Protein AF-A0A653BKK3-F1 (afdb_monomer_lite)

Radius of gyration: 17.41 Å; chains: 1; bounding box: 41×50×36 Å

pLDDT: mean 70.09, std 21.8, range [34.34, 94.56]

Foldseek 3Di:
DCDDPLVVLVVVQVVQQVPAPDVVGSPVVVVSVVVSVVRVVVVCVVNVVCVVCVPPVVVVVVVVVPPDDDDDDDPPPPPPDDDDDDD

Organism: Callosobruchus maculatus (NCBI:txid64391)

Secondary structure (DSSP, 8-state):
--SSTTHHHHHHHHHHHHH--SSSTTSTTHHHHHHHHHHHHT-HHHHSGGGS-TTSHHHHHHHHTTS--------------------

Sequence (87 aa):
MATGPCGVEFRNAFSCFHYSDAEPKGSDCYDLFKTMQVCMQKYPTLYNKDLSDDDDLSNAIQQADSSDGKEDSVKIASATEKDTKKS

Structure (mmCIF, N/CA/C/O backbone):
data_AF-A0A653BKK3-F1
#
_entry.id   AF-A0A653BKK3-F1
#
loop_
_atom_site.group_PDB
_atom_site.id
_atom_site.type_symbol
_atom_site.label_atom_id
_atom_site.label_alt_id
_atom_site.label_comp_id
_atom_site.label_asym_id
_atom_site.label_entity_id
_atom_site.label_seq_id
_atom_site.pdbx_PDB_ins_code
_atom_site.Cartn_x
_atom_site.Cartn_y
_atom_site.Cartn_z
_atom_site.occupancy
_atom_site.B_iso_or_equiv
_atom_site.auth_seq_id
_atom_site.auth_comp_id
_atom_site.auth_asym_id
_atom_site.auth_atom_id
_atom_site.pdbx_PDB_model_num
ATOM 1 N N . MET A 1 1 ? 2.905 -8.603 9.779 1.00 66.69 1 MET A N 1
ATOM 2 C CA . MET A 1 1 ? 2.239 -7.665 8.836 1.00 66.69 1 MET A CA 1
ATOM 3 C C . MET A 1 1 ? 1.418 -8.340 7.726 1.00 66.69 1 MET A C 1
ATOM 5 O O . MET A 1 1 ? 0.311 -7.879 7.479 1.00 66.69 1 MET A O 1
ATOM 9 N N . ALA A 1 2 ? 1.911 -9.397 7.058 1.00 70.50 2 ALA A N 1
ATOM 10 C CA . ALA A 1 2 ? 1.223 -10.048 5.922 1.00 70.50 2 ALA A CA 1
ATOM 11 C C . ALA A 1 2 ? -0.103 -10.759 6.269 1.00 70.50 2 ALA A C 1
ATOM 13 O O . ALA A 1 2 ? -0.946 -10.983 5.399 1.00 70.50 2 ALA A O 1
ATOM 14 N N . THR A 1 3 ? -0.291 -11.084 7.547 1.00 73.06 3 THR A N 1
ATOM 15 C CA . THR A 1 3 ? -1.534 -11.613 8.113 1.00 73.06 3 THR A CA 1
ATOM 16 C C . THR A 1 3 ? -2.162 -10.518 8.971 1.00 73.06 3 THR A C 1
ATOM 18 O O . THR A 1 3 ? -1.502 -9.986 9.863 1.00 73.06 3 THR A O 1
ATOM 21 N N . GLY A 1 4 ? -3.407 -10.136 8.671 1.00 86.25 4 GLY A N 1
ATOM 22 C CA . GLY A 1 4 ? -4.117 -9.052 9.358 1.00 86.25 4 GLY A CA 1
ATOM 23 C C . GLY A 1 4 ? -5.011 -8.225 8.423 1.00 86.25 4 GLY A C 1
ATOM 24 O O . GLY A 1 4 ? -5.068 -8.509 7.223 1.00 86.25 4 GLY A O 1
ATOM 25 N N . PRO A 1 5 ? -5.691 -7.186 8.944 1.00 89.88 5 PRO A N 1
ATOM 26 C CA . PRO A 1 5 ? -6.661 -6.389 8.183 1.00 89.88 5 PRO A CA 1
ATOM 27 C C . PRO A 1 5 ? -6.042 -5.635 6.996 1.00 89.88 5 PRO A C 1
ATOM 29 O O . PRO A 1 5 ? -6.726 -5.394 6.008 1.00 89.88 5 PRO A O 1
ATOM 32 N N . CYS A 1 6 ? -4.742 -5.327 7.055 1.00 92.44 6 CYS A N 1
ATOM 33 C CA . CYS A 1 6 ? -3.992 -4.681 5.972 1.00 92.44 6 CYS A CA 1
ATOM 34 C C . CYS A 1 6 ? -3.090 -5.649 5.186 1.00 92.44 6 CYS A C 1
ATOM 36 O O . CYS A 1 6 ? -2.241 -5.216 4.409 1.00 92.44 6 CYS A O 1
ATOM 38 N N . GLY A 1 7 ? -3.249 -6.964 5.380 1.00 90.00 7 GLY A N 1
ATOM 39 C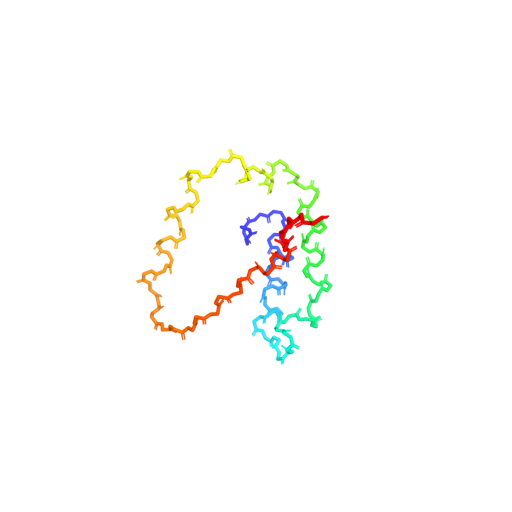 CA . GLY A 1 7 ? -2.385 -7.977 4.763 1.00 90.00 7 GLY A CA 1
ATOM 40 C C . GLY A 1 7 ? -2.506 -8.053 3.237 1.00 90.00 7 GLY A C 1
ATOM 41 O O . GLY A 1 7 ? -1.553 -8.428 2.560 1.00 90.00 7 GLY A O 1
ATOM 42 N N . VAL A 1 8 ? -3.660 -7.676 2.676 1.00 93.19 8 VAL A N 1
ATOM 43 C CA . VAL A 1 8 ? -3.857 -7.601 1.217 1.00 93.19 8 VAL A CA 1
ATOM 44 C C . VAL A 1 8 ? -2.996 -6.489 0.617 1.00 93.19 8 VAL A C 1
ATOM 46 O O . VAL A 1 8 ? -2.203 -6.767 -0.277 1.00 93.19 8 VAL A O 1
ATOM 49 N N . GLU A 1 9 ? -3.066 -5.281 1.179 1.00 91.81 9 GLU A N 1
ATOM 50 C CA . GLU A 1 9 ? -2.245 -4.143 0.744 1.00 91.81 9 GLU A CA 1
ATOM 51 C C . GLU A 1 9 ? -0.749 -4.425 0.912 1.00 91.81 9 GLU A C 1
ATOM 53 O O . GLU A 1 9 ? 0.039 -4.137 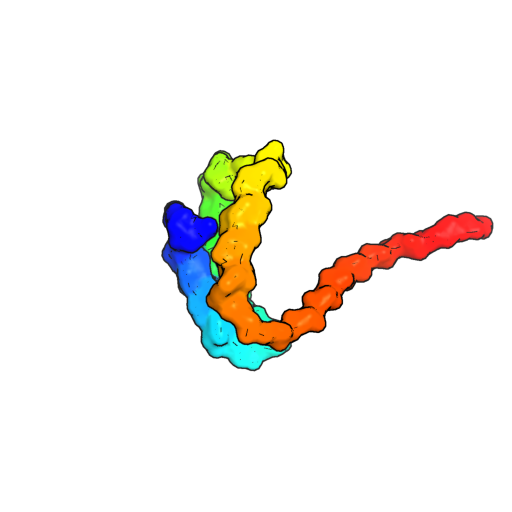0.015 1.00 91.81 9 GLU A O 1
ATOM 58 N N . PHE A 1 10 ? -0.364 -5.074 2.018 1.00 91.50 10 PHE A N 1
ATOM 59 C CA . PHE A 1 10 ? 1.018 -5.501 2.244 1.00 91.50 10 PHE A CA 1
ATOM 60 C C . PHE A 1 10 ? 1.511 -6.463 1.162 1.00 91.50 10 PHE A C 1
ATOM 62 O O . PHE A 1 10 ? 2.579 -6.252 0.595 1.00 91.50 10 PHE A O 1
ATOM 69 N N . ARG A 1 11 ? 0.740 -7.513 0.846 1.00 91.56 11 ARG A N 1
ATOM 70 C CA . ARG A 1 11 ? 1.129 -8.479 -0.192 1.00 91.56 11 ARG A CA 1
ATOM 71 C C . ARG A 1 11 ? 1.214 -7.821 -1.564 1.00 91.56 11 ARG A C 1
ATOM 73 O O . ARG A 1 11 ? 2.168 -8.088 -2.277 1.00 91.56 11 ARG A O 1
ATOM 80 N N . ASN A 1 12 ? 0.288 -6.926 -1.898 1.00 92.19 12 ASN A N 1
ATOM 81 C CA . ASN A 1 12 ? 0.310 -6.204 -3.170 1.00 92.19 12 ASN A CA 1
ATOM 82 C C . ASN A 1 12 ? 1.548 -5.304 -3.296 1.00 92.19 12 ASN A C 1
ATOM 84 O O . ASN A 1 12 ? 2.251 -5.364 -4.305 1.00 92.19 12 ASN A O 1
ATOM 88 N N . ALA A 1 13 ? 1.851 -4.516 -2.261 1.00 91.81 13 ALA A N 1
ATOM 89 C CA . ALA A 1 13 ? 3.039 -3.666 -2.235 1.00 91.81 13 ALA A CA 1
ATOM 90 C C . ALA A 1 13 ? 4.334 -4.494 -2.293 1.00 91.81 13 ALA A C 1
ATOM 92 O O . ALA A 1 13 ? 5.240 -4.169 -3.059 1.00 91.81 13 ALA A O 1
ATOM 93 N N . PHE A 1 14 ? 4.402 -5.599 -1.544 1.00 91.19 14 PHE A N 1
ATOM 94 C CA . PHE A 1 14 ? 5.579 -6.467 -1.504 1.00 91.19 14 PHE A CA 1
ATOM 95 C C . PHE A 1 14 ? 5.784 -7.246 -2.809 1.00 91.19 14 PHE A C 1
ATOM 97 O O . PHE A 1 14 ? 6.912 -7.374 -3.278 1.00 91.19 14 PHE A O 1
ATOM 104 N N . SER A 1 15 ? 4.707 -7.723 -3.439 1.00 92.81 15 SER A N 1
ATOM 105 C CA . SER A 1 15 ? 4.777 -8.330 -4.769 1.00 92.81 15 SER A CA 1
ATOM 106 C C . SER A 1 15 ? 5.271 -7.325 -5.806 1.00 92.81 15 SER A C 1
ATOM 108 O O . SER A 1 15 ? 6.152 -7.663 -6.589 1.00 92.81 15 SER A O 1
ATOM 110 N N . CYS A 1 16 ? 4.777 -6.085 -5.778 1.00 93.56 16 CYS A N 1
ATOM 111 C CA . CYS A 1 16 ? 5.266 -5.033 -6.668 1.00 93.56 16 CYS A CA 1
ATOM 112 C C . CYS A 1 16 ? 6.758 -4.748 -6.434 1.00 93.56 16 CYS A C 1
ATOM 114 O O . CYS A 1 16 ? 7.540 -4.758 -7.376 1.00 93.56 16 CYS A O 1
ATOM 116 N N . PHE A 1 17 ? 7.184 -4.609 -5.176 1.00 92.50 17 PHE A N 1
ATOM 117 C CA . PHE A 1 17 ? 8.596 -4.428 -4.831 1.00 92.50 17 PHE A CA 1
ATOM 118 C C . PHE A 1 17 ? 9.489 -5.576 -5.329 1.00 92.50 17 PHE A C 1
ATOM 120 O O . PHE A 1 17 ? 10.588 -5.330 -5.823 1.00 92.50 17 PHE A O 1
ATOM 127 N N . HIS A 1 18 ? 9.024 -6.826 -5.232 1.00 92.06 18 HIS A N 1
ATOM 128 C CA . HIS A 1 18 ? 9.781 -7.988 -5.696 1.00 92.06 18 HIS A CA 1
ATOM 129 C C . HIS A 1 18 ? 10.015 -7.958 -7.215 1.00 92.06 18 HIS A C 1
ATOM 131 O O . HIS A 1 18 ? 11.130 -8.229 -7.667 1.00 92.06 18 HIS A O 1
ATOM 137 N N . TYR A 1 19 ? 8.988 -7.576 -7.980 1.00 92.25 19 TYR A N 1
ATOM 138 C CA . TYR A 1 19 ? 9.032 -7.508 -9.444 1.00 92.25 19 TYR A CA 1
ATOM 139 C C . TYR A 1 19 ? 9.494 -6.156 -10.008 1.00 92.25 19 TYR A C 1
ATOM 141 O O . TYR A 1 19 ? 9.686 -6.049 -11.213 1.00 92.25 19 TYR A O 1
ATOM 149 N N . SER A 1 20 ? 9.679 -5.131 -9.174 1.00 91.88 20 SER A N 1
ATOM 150 C CA . SER A 1 20 ? 10.171 -3.826 -9.615 1.00 91.88 20 SER A CA 1
ATOM 151 C C . SER A 1 20 ? 11.632 -3.914 -10.061 1.00 91.88 20 SER A C 1
ATOM 153 O O . SER A 1 20 ? 12.513 -4.273 -9.272 1.00 91.88 20 SER A O 1
ATOM 155 N N . ASP A 1 21 ? 11.891 -3.427 -11.271 1.00 92.12 21 ASP A N 1
ATOM 156 C CA . ASP A 1 21 ? 13.227 -3.168 -11.826 1.00 92.12 21 ASP A CA 1
ATOM 157 C C . ASP A 1 21 ? 13.694 -1.711 -11.632 1.00 92.12 21 ASP A C 1
ATOM 159 O O . ASP A 1 21 ? 14.776 -1.337 -12.080 1.00 92.12 21 ASP A O 1
ATOM 163 N N . ALA A 1 22 ? 12.899 -0.862 -10.973 1.00 90.12 22 ALA A N 1
ATOM 164 C CA . ALA A 1 22 ? 13.290 0.517 -10.700 1.00 90.12 22 ALA A CA 1
ATOM 165 C C . ALA A 1 22 ? 14.463 0.594 -9.698 1.00 90.12 22 ALA A C 1
ATOM 167 O O . ALA A 1 22 ? 14.582 -0.241 -8.802 1.00 90.12 22 ALA A O 1
ATOM 168 N N . GLU A 1 23 ? 15.312 1.620 -9.821 1.00 86.44 23 GLU A N 1
ATOM 169 C CA . GLU A 1 23 ? 16.415 1.901 -8.894 1.00 86.44 23 GLU A CA 1
ATOM 170 C C . GLU A 1 23 ? 16.125 3.229 -8.170 1.00 86.44 23 GLU A C 1
ATOM 172 O O . GLU A 1 23 ? 16.182 4.289 -8.798 1.00 86.44 23 GLU A O 1
ATOM 177 N N . PRO A 1 24 ? 15.757 3.216 -6.873 1.00 88.38 24 PRO A N 1
ATOM 178 C CA . PRO A 1 24 ? 15.666 2.071 -5.960 1.00 88.38 24 PRO A CA 1
ATOM 179 C C . PRO A 1 24 ? 14.413 1.207 -6.184 1.00 88.38 24 PRO A C 1
ATOM 181 O O . PRO A 1 24 ? 13.372 1.703 -6.632 1.00 88.38 24 PRO A O 1
ATOM 184 N N . LYS A 1 25 ? 14.501 -0.081 -5.819 1.00 87.12 25 LYS A N 1
ATOM 185 C CA . LYS A 1 25 ? 13.393 -1.035 -5.974 1.00 87.12 25 LYS A CA 1
ATOM 186 C C . LYS A 1 25 ? 12.116 -0.543 -5.298 1.00 87.12 25 LYS A C 1
ATOM 188 O O . LYS A 1 25 ? 12.141 -0.071 -4.163 1.00 87.12 25 LYS A O 1
ATOM 193 N N . GLY A 1 26 ? 10.995 -0.692 -5.995 1.00 87.69 26 GLY A N 1
ATOM 194 C CA . GLY A 1 26 ? 9.664 -0.315 -5.535 1.00 87.69 26 GLY A CA 1
ATOM 195 C C . GLY A 1 26 ? 9.402 1.187 -5.512 1.00 87.69 26 GLY A C 1
ATOM 196 O O . GLY A 1 26 ? 8.397 1.604 -4.936 1.00 87.69 26 GLY A O 1
ATOM 197 N N . SER A 1 27 ? 10.267 2.003 -6.120 1.00 90.88 27 SER A N 1
ATOM 198 C CA . SER A 1 27 ? 10.000 3.435 -6.315 1.00 90.88 27 SER A CA 1
ATOM 199 C C . SER A 1 27 ? 8.790 3.681 -7.224 1.00 90.88 27 SER A C 1
ATOM 201 O O . SER A 1 27 ? 8.017 4.608 -6.990 1.00 90.88 27 SER A O 1
ATOM 203 N N . ASP A 1 28 ? 8.564 2.800 -8.192 1.00 93.50 28 ASP A N 1
ATOM 204 C CA . ASP A 1 28 ? 7.366 2.706 -9.029 1.00 93.50 28 ASP A CA 1
ATOM 205 C C . ASP A 1 28 ? 6.127 2.197 -8.263 1.00 93.50 28 ASP A C 1
ATOM 207 O O . ASP A 1 28 ? 4.991 2.501 -8.626 1.00 93.50 28 ASP A O 1
ATOM 211 N N . CYS A 1 29 ? 6.333 1.483 -7.156 1.00 94.56 29 CYS A N 1
ATOM 212 C CA . CYS A 1 29 ? 5.289 0.905 -6.306 1.00 94.56 29 CYS A CA 1
ATOM 213 C C . CYS A 1 29 ? 4.871 1.806 -5.129 1.00 94.56 29 CYS A C 1
ATOM 215 O O . CYS A 1 29 ? 4.160 1.349 -4.227 1.00 94.56 29 CYS A O 1
ATOM 217 N N . TYR A 1 30 ? 5.312 3.068 -5.095 1.00 90.75 30 TYR A N 1
ATOM 218 C CA . TYR A 1 30 ? 5.143 3.959 -3.939 1.00 90.75 30 TYR A CA 1
ATOM 219 C C . TYR A 1 30 ? 3.680 4.116 -3.493 1.00 90.75 30 TYR A C 1
ATOM 221 O O . TYR A 1 30 ? 3.385 4.098 -2.295 1.00 90.75 30 TYR A O 1
ATOM 229 N N . ASP A 1 31 ? 2.740 4.198 -4.435 1.00 94.25 31 ASP A N 1
ATOM 230 C CA . ASP A 1 31 ? 1.310 4.307 -4.123 1.00 94.25 31 ASP A CA 1
ATOM 231 C C . ASP A 1 31 ? 0.752 3.071 -3.397 1.00 94.25 31 ASP A C 1
ATOM 233 O O . ASP A 1 31 ? -0.104 3.197 -2.514 1.00 94.25 31 ASP A O 1
ATOM 237 N N . LEU A 1 32 ? 1.274 1.875 -3.689 1.00 93.00 32 LEU A N 1
ATOM 238 C CA . LEU A 1 32 ? 0.876 0.646 -2.996 1.00 93.00 32 LEU A CA 1
ATOM 239 C C . LEU A 1 32 ? 1.378 0.653 -1.548 1.00 93.00 32 LEU A C 1
ATOM 241 O O . LEU A 1 32 ? 0.621 0.349 -0.623 1.00 93.00 32 LEU A O 1
ATOM 245 N N . PHE A 1 33 ? 2.623 1.084 -1.332 1.00 91.12 33 PHE A N 1
ATOM 246 C CA . PHE A 1 33 ? 3.170 1.263 0.016 1.00 91.12 33 PHE A CA 1
ATOM 247 C C . PHE A 1 33 ? 2.400 2.317 0.811 1.00 91.12 33 PHE A C 1
ATOM 249 O O . PHE A 1 33 ? 2.084 2.104 1.984 1.00 91.12 33 PHE A O 1
ATOM 256 N N . LYS A 1 34 ? 2.031 3.427 0.170 1.00 93.56 34 LYS A N 1
ATOM 257 C CA . LYS A 1 34 ? 1.205 4.467 0.786 1.00 93.56 34 LYS A CA 1
ATOM 258 C C . LYS A 1 34 ? -0.177 3.939 1.167 1.00 93.56 34 LYS A C 1
ATOM 260 O O . LYS A 1 34 ? -0.651 4.218 2.267 1.00 93.56 34 LYS A O 1
ATOM 265 N N . THR A 1 35 ? -0.808 3.145 0.306 1.00 93.81 35 THR A N 1
ATOM 266 C CA . THR A 1 35 ? -2.119 2.533 0.582 1.00 93.81 35 THR A CA 1
ATOM 267 C C . THR A 1 35 ? -2.052 1.595 1.785 1.00 93.81 35 THR A C 1
ATOM 269 O O . THR A 1 35 ? -2.881 1.680 2.698 1.00 93.81 35 THR A O 1
ATOM 272 N N . MET A 1 36 ? -1.008 0.768 1.851 1.00 91.50 36 MET A N 1
ATOM 273 C CA . MET A 1 36 ? -0.727 -0.065 3.016 1.00 91.50 36 MET A CA 1
ATOM 274 C C . MET A 1 36 ? -0.524 0.779 4.284 1.00 91.50 36 MET A C 1
ATOM 276 O O . MET A 1 36 ? -1.135 0.485 5.312 1.00 91.50 36 MET A O 1
ATOM 280 N N . GLN A 1 37 ? 0.269 1.854 4.222 1.00 90.25 37 GLN A N 1
ATOM 281 C CA . GLN A 1 37 ? 0.522 2.736 5.366 1.00 90.25 37 GLN A CA 1
ATOM 282 C C . GLN A 1 37 ? -0.764 3.405 5.870 1.00 90.25 37 GLN A C 1
ATOM 284 O O . GLN A 1 37 ? -1.025 3.424 7.074 1.00 90.25 37 GLN A O 1
ATOM 289 N N . VAL A 1 38 ? -1.609 3.893 4.959 1.00 93.88 38 VAL A N 1
ATOM 290 C CA . VAL A 1 38 ? -2.925 4.459 5.292 1.00 93.88 38 VAL A CA 1
ATOM 291 C C . VAL A 1 38 ? -3.826 3.408 5.938 1.00 93.88 38 VAL A C 1
ATOM 293 O O . VAL A 1 38 ? -4.553 3.721 6.882 1.00 93.88 38 VAL A O 1
ATOM 296 N N . CYS A 1 39 ? -3.781 2.158 5.475 1.00 92.19 39 CYS A N 1
ATOM 297 C CA . CYS A 1 39 ? -4.516 1.075 6.118 1.00 92.19 39 CYS A CA 1
ATOM 298 C C . CYS A 1 39 ? -4.029 0.853 7.558 1.00 92.19 39 CYS A C 1
ATOM 300 O O . CYS A 1 39 ? -4.845 0.814 8.478 1.00 92.19 39 CYS A O 1
ATOM 302 N N . MET A 1 40 ? -2.715 0.777 7.782 1.00 89.62 40 MET A N 1
ATOM 303 C CA . MET A 1 40 ? -2.143 0.533 9.113 1.00 89.62 40 MET A CA 1
ATOM 304 C C . MET A 1 40 ? -2.457 1.663 10.104 1.00 89.62 40 MET A C 1
ATOM 306 O O . MET A 1 40 ? -2.740 1.389 11.270 1.00 89.62 40 MET A O 1
ATOM 310 N N . GLN A 1 41 ? -2.515 2.916 9.637 1.00 90.25 41 GLN A N 1
ATOM 311 C CA . GLN A 1 41 ? -2.914 4.072 10.455 1.00 90.25 41 GLN A CA 1
ATOM 312 C C . GLN A 1 41 ? -4.343 3.966 11.010 1.00 90.25 41 GLN A C 1
ATOM 314 O O . GLN A 1 41 ? -4.629 4.538 12.061 1.00 90.25 41 GLN A O 1
ATOM 319 N N . LYS A 1 42 ? -5.241 3.216 10.353 1.00 91.06 42 LYS A N 1
ATOM 320 C CA . LYS A 1 42 ? -6.607 2.971 10.853 1.00 91.06 42 LYS A CA 1
ATOM 321 C C . LYS A 1 42 ? -6.652 1.974 12.012 1.00 91.06 42 LYS A C 1
ATOM 323 O O . LYS A 1 42 ? -7.653 1.928 12.723 1.00 91.06 42 LYS A O 1
ATOM 328 N N . TYR A 1 43 ? -5.588 1.198 12.219 1.00 89.31 43 TYR A N 1
ATOM 329 C CA . TYR A 1 43 ? -5.496 0.183 13.270 1.00 89.31 43 TYR A CA 1
ATOM 330 C C . TYR A 1 43 ? -4.321 0.466 14.217 1.00 89.31 43 TYR A C 1
ATOM 332 O O . TYR A 1 43 ? -3.419 -0.366 14.358 1.00 89.31 43 TYR A O 1
ATOM 340 N N . PRO A 1 44 ? -4.310 1.627 14.901 1.00 84.06 44 PRO A N 1
ATOM 341 C CA . PRO A 1 44 ? -3.171 2.031 15.709 1.00 84.06 44 PRO A CA 1
ATOM 342 C C . PRO A 1 44 ? -2.906 1.072 16.875 1.00 84.06 44 PRO A C 1
ATOM 344 O O . PRO A 1 44 ? -1.756 0.883 17.243 1.00 84.06 44 PRO A O 1
ATOM 347 N N . THR A 1 45 ? -3.935 0.415 17.412 1.00 84.75 45 THR A N 1
ATOM 348 C CA . THR A 1 45 ? -3.814 -0.556 18.509 1.00 84.75 45 THR A CA 1
ATOM 349 C C . THR A 1 45 ? -3.181 -1.885 18.098 1.00 84.75 45 THR A C 1
ATOM 351 O O . THR A 1 45 ? -2.651 -2.576 18.961 1.00 84.75 45 THR A O 1
ATOM 354 N N . LEU A 1 46 ? -3.243 -2.248 16.811 1.00 82.81 46 LEU A N 1
ATOM 355 C CA . LEU A 1 46 ? -2.661 -3.484 16.280 1.00 82.81 46 LEU A CA 1
ATOM 356 C C . LEU A 1 46 ? -1.235 -3.278 15.776 1.00 82.81 46 LEU A C 1
ATOM 358 O O . LEU A 1 46 ? -0.422 -4.178 15.914 1.00 82.81 46 LEU A O 1
ATOM 362 N N . TYR A 1 47 ? -0.942 -2.114 15.187 1.00 80.12 47 TYR A N 1
ATOM 363 C CA . TYR A 1 47 ? 0.341 -1.861 14.523 1.00 80.12 47 TYR A CA 1
ATOM 364 C C . TYR A 1 47 ? 1.284 -0.907 15.280 1.00 80.12 47 TYR A C 1
ATOM 366 O O . TYR A 1 47 ? 2.439 -0.801 14.890 1.00 80.12 47 TYR A O 1
ATOM 374 N N . ASN A 1 48 ? 0.846 -0.228 16.354 1.00 75.06 48 ASN A N 1
ATOM 375 C CA . ASN A 1 48 ? 1.753 0.501 17.269 1.00 75.06 48 ASN A CA 1
ATOM 376 C C . ASN A 1 48 ? 2.061 -0.283 18.554 1.00 75.06 48 ASN A C 1
ATOM 378 O O . ASN A 1 48 ? 2.768 0.224 19.421 1.00 75.06 48 ASN A O 1
ATOM 382 N N . LYS A 1 49 ? 1.514 -1.496 18.702 1.00 60.97 49 LYS 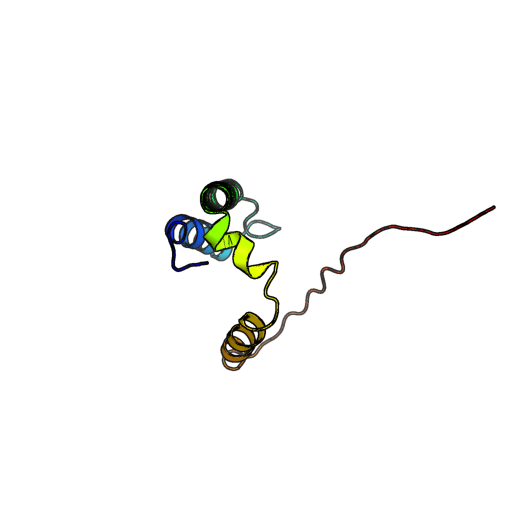A N 1
ATOM 383 C CA . LYS A 1 49 ? 1.725 -2.350 19.879 1.00 60.97 49 LYS A CA 1
ATOM 384 C C . LYS A 1 49 ? 3.194 -2.788 19.992 1.00 60.97 49 LYS A C 1
ATOM 386 O O . LYS A 1 49 ? 3.714 -2.840 21.098 1.00 60.97 49 LYS A O 1
ATOM 391 N N . ASP A 1 50 ? 3.861 -2.991 18.857 1.00 54.06 50 ASP A N 1
ATOM 392 C CA . ASP A 1 50 ? 5.248 -3.464 18.763 1.00 54.06 50 ASP A CA 1
ATOM 393 C C . ASP A 1 50 ? 6.319 -2.377 18.985 1.00 54.06 50 ASP A C 1
ATOM 395 O O . ASP A 1 50 ? 7.492 -2.699 19.106 1.00 54.06 50 ASP A O 1
ATOM 399 N N . LEU A 1 51 ? 5.963 -1.085 19.067 1.00 54.12 51 LEU A N 1
ATOM 400 C CA . LEU A 1 51 ? 6.940 -0.023 19.384 1.00 54.12 51 LEU A CA 1
ATOM 401 C C . LEU A 1 51 ? 7.169 0.151 20.895 1.00 54.12 51 LEU A C 1
ATOM 403 O O . LEU A 1 51 ? 7.962 0.998 21.303 1.00 54.12 51 LEU A O 1
ATOM 407 N N . SER A 1 52 ? 6.430 -0.577 21.736 1.00 49.56 52 SER A N 1
ATOM 408 C CA . SER A 1 52 ? 6.511 -0.487 23.203 1.00 49.56 52 SER A CA 1
ATOM 409 C C . SER A 1 52 ? 6.862 -1.811 23.886 1.00 49.56 52 SER A C 1
ATOM 411 O O . SER A 1 52 ? 7.041 -1.809 25.098 1.00 49.56 52 SER A O 1
ATOM 413 N N . ASP A 1 53 ? 6.969 -2.909 23.136 1.00 48.69 53 ASP A N 1
ATOM 414 C CA . ASP A 1 53 ? 7.219 -4.256 23.662 1.00 48.69 53 ASP A CA 1
ATOM 415 C C . ASP A 1 53 ? 8.308 -4.928 22.799 1.00 48.69 53 ASP A C 1
ATOM 417 O O . ASP A 1 53 ? 8.047 -5.753 21.930 1.00 48.69 53 ASP A O 1
ATOM 421 N N . ASP A 1 54 ? 9.543 -4.455 22.975 1.00 52.91 54 ASP A N 1
ATOM 422 C CA . ASP A 1 54 ? 10.751 -4.810 22.204 1.00 52.91 54 ASP A CA 1
ATOM 423 C C . ASP A 1 54 ? 11.318 -6.214 22.531 1.00 52.91 54 ASP A C 1
ATOM 425 O O . ASP A 1 54 ? 12.398 -6.562 22.066 1.00 52.91 54 ASP A O 1
ATOM 429 N N . ASP A 1 55 ? 10.627 -7.055 23.311 1.00 50.66 55 ASP A N 1
ATOM 430 C CA . ASP A 1 55 ? 11.235 -8.288 23.849 1.00 50.66 55 ASP A CA 1
ATOM 431 C C . ASP A 1 55 ? 10.863 -9.580 23.081 1.00 50.66 55 ASP A C 1
ATOM 433 O O . ASP A 1 55 ? 11.672 -10.505 23.005 1.00 50.66 55 ASP A O 1
ATOM 437 N N . ASP A 1 56 ? 9.699 -9.661 22.417 1.00 49.56 56 ASP A N 1
ATOM 438 C CA . ASP A 1 56 ? 9.212 -10.943 21.856 1.00 49.56 56 ASP A CA 1
ATOM 439 C C . ASP A 1 56 ? 9.430 -11.124 20.333 1.00 49.56 56 ASP A C 1
ATOM 441 O O . ASP A 1 56 ? 9.524 -12.252 19.838 1.00 49.56 56 ASP A O 1
ATOM 445 N N . LEU A 1 57 ? 9.584 -10.045 19.551 1.00 53.25 57 LEU A N 1
ATOM 446 C CA . LEU A 1 57 ? 9.710 -10.151 18.083 1.00 53.25 57 LEU A CA 1
ATOM 447 C C . LEU A 1 57 ? 11.116 -10.588 17.616 1.00 53.25 57 LEU A C 1
ATOM 449 O O . LEU A 1 57 ? 11.268 -11.151 16.527 1.00 53.25 57 LEU A O 1
ATOM 453 N N . SER A 1 58 ? 12.138 -10.408 18.459 1.00 50.53 58 SER A N 1
ATOM 454 C CA . SER A 1 58 ? 13.529 -10.786 18.167 1.00 50.53 58 SER A CA 1
ATOM 455 C C . SER A 1 58 ? 13.726 -12.298 17.973 1.00 50.53 58 SER A C 1
ATOM 457 O O . SER A 1 58 ? 14.610 -12.706 17.218 1.00 50.53 58 SER A O 1
ATOM 459 N N . ASN A 1 59 ? 12.882 -13.144 18.578 1.00 47.41 59 ASN A N 1
ATOM 460 C CA . ASN A 1 59 ? 12.972 -14.604 18.433 1.00 47.41 59 ASN A CA 1
ATOM 461 C C . ASN A 1 59 ? 12.385 -15.126 17.106 1.00 47.41 59 ASN A C 1
ATOM 463 O O . ASN A 1 59 ? 12.863 -16.127 16.575 1.00 47.41 59 ASN A O 1
ATOM 467 N N . ALA A 1 60 ? 11.386 -14.447 16.530 1.00 52.00 60 ALA A N 1
ATOM 468 C CA . ALA A 1 60 ? 10.754 -14.881 15.279 1.00 52.00 60 ALA A CA 1
ATOM 469 C C . ALA A 1 60 ? 11.603 -14.555 14.036 1.00 52.00 60 ALA A C 1
ATOM 471 O O . ALA A 1 60 ? 11.583 -15.304 13.059 1.00 52.00 60 ALA A O 1
ATOM 472 N N . ILE A 1 61 ? 12.379 -13.466 14.077 1.00 53.53 61 ILE A N 1
ATOM 473 C CA . ILE A 1 61 ? 13.271 -13.068 12.975 1.00 53.53 61 ILE A CA 1
ATOM 474 C C . ILE A 1 61 ? 14.516 -13.967 12.910 1.00 53.53 61 ILE A C 1
ATOM 476 O O . ILE A 1 61 ? 14.943 -14.335 11.819 1.00 53.53 61 ILE A O 1
ATOM 480 N N . GLN A 1 62 ? 15.047 -14.416 14.054 1.00 46.34 62 GLN A N 1
ATOM 481 C CA . GLN A 1 62 ? 16.205 -15.324 14.091 1.00 46.34 62 GLN A CA 1
ATOM 482 C C . GLN A 1 62 ? 15.909 -16.717 13.508 1.00 46.34 62 GLN A C 1
ATOM 484 O O . GLN A 1 62 ? 16.812 -17.379 13.000 1.00 46.34 62 GLN A O 1
ATOM 489 N N . GLN A 1 63 ? 14.651 -17.167 13.532 1.00 45.66 63 GLN A N 1
ATOM 490 C CA . GLN A 1 63 ? 14.282 -18.492 13.023 1.00 45.66 63 GLN A CA 1
ATOM 491 C C . GLN A 1 63 ? 14.042 -18.518 11.501 1.00 45.66 63 GLN A C 1
ATOM 493 O O . GLN A 1 63 ? 14.129 -19.584 10.893 1.00 45.66 63 GLN A O 1
ATOM 498 N N . ALA A 1 64 ? 13.803 -17.361 10.873 1.00 45.91 64 ALA A N 1
ATOM 499 C CA . ALA A 1 64 ? 13.702 -17.232 9.415 1.00 45.91 64 ALA A CA 1
ATOM 500 C C . ALA A 1 64 ? 15.071 -17.067 8.720 1.00 45.91 64 ALA A C 1
ATOM 502 O O . ALA A 1 64 ? 15.167 -17.294 7.519 1.00 45.91 64 ALA A O 1
ATOM 503 N N . ASP A 1 65 ? 16.128 -16.728 9.466 1.00 43.25 65 ASP A N 1
ATOM 504 C CA . ASP A 1 65 ? 17.487 -16.492 8.944 1.00 43.25 65 ASP A CA 1
ATOM 505 C C . ASP A 1 65 ? 18.338 -17.779 8.834 1.00 43.25 65 ASP A C 1
ATOM 507 O O . ASP A 1 65 ? 19.394 -17.800 8.212 1.00 43.25 65 ASP A O 1
ATOM 511 N N . SER A 1 66 ? 17.875 -18.908 9.390 1.00 47.06 66 SER A N 1
ATOM 512 C CA . SER A 1 66 ? 18.616 -20.186 9.354 1.00 47.06 66 SER A CA 1
ATOM 513 C C . SER A 1 66 ? 18.307 -21.081 8.142 1.00 47.06 66 SER A C 1
ATOM 515 O O . SER A 1 66 ? 18.701 -22.249 8.124 1.00 47.06 66 SER A O 1
ATOM 517 N N . SER A 1 67 ? 17.612 -20.579 7.115 1.00 45.66 67 SER A N 1
ATOM 518 C CA . SER A 1 67 ? 17.397 -21.336 5.873 1.00 45.66 67 SER A CA 1
ATOM 519 C C . SER A 1 67 ? 17.262 -20.442 4.638 1.00 45.66 67 SER A C 1
ATOM 521 O O . SER A 1 67 ? 16.244 -20.483 3.966 1.00 45.66 67 SER A O 1
ATOM 523 N N . ASP A 1 68 ? 18.280 -19.628 4.351 1.00 36.12 68 ASP A N 1
ATOM 524 C CA . ASP A 1 68 ? 18.819 -19.455 2.990 1.00 36.12 68 ASP A CA 1
ATOM 525 C C . ASP A 1 68 ? 20.124 -18.648 3.076 1.00 36.12 68 ASP A C 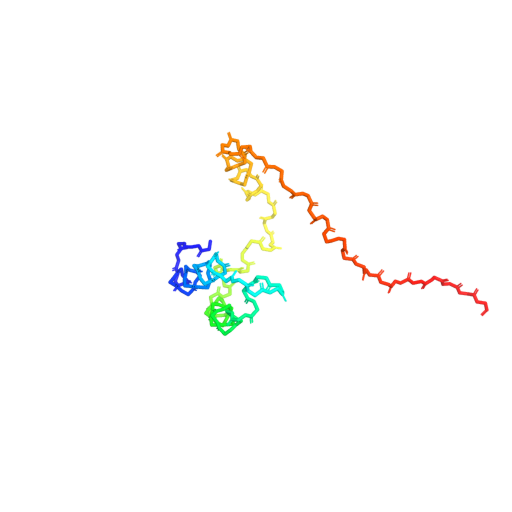1
ATOM 527 O O . ASP A 1 68 ? 20.137 -17.459 3.388 1.00 36.12 68 ASP A O 1
ATOM 531 N N . GLY A 1 69 ? 21.262 -19.307 2.868 1.00 44.00 69 GLY A N 1
ATOM 532 C CA . GLY A 1 69 ? 22.534 -18.607 2.763 1.00 44.00 69 GLY A CA 1
ATOM 533 C C . GLY A 1 69 ? 22.666 -17.968 1.385 1.00 44.00 69 GLY A C 1
ATOM 534 O O . GLY A 1 69 ? 22.670 -18.708 0.405 1.00 44.00 69 GLY A O 1
ATOM 535 N N . LYS A 1 70 ? 22.857 -16.640 1.326 1.00 40.22 70 LYS A N 1
ATOM 536 C CA . LYS A 1 70 ? 24.024 -15.964 0.708 1.00 40.22 70 LYS A CA 1
ATOM 537 C C . LYS A 1 70 ? 23.780 -14.456 0.491 1.00 40.22 70 LYS A C 1
ATOM 539 O O . LYS A 1 70 ? 23.065 -14.058 -0.414 1.00 40.22 70 LYS A O 1
ATOM 544 N N . GLU A 1 71 ? 24.447 -13.661 1.330 1.00 43.81 71 GLU A N 1
ATOM 545 C CA . GLU A 1 71 ? 25.172 -12.413 1.020 1.00 43.81 71 GLU A CA 1
ATOM 546 C C . GLU A 1 71 ? 24.557 -11.417 0.007 1.00 43.81 71 GLU A C 1
ATOM 548 O O . GLU A 1 71 ? 24.719 -11.577 -1.197 1.00 43.81 71 GLU A O 1
ATOM 553 N N . ASP A 1 72 ? 24.043 -10.281 0.493 1.00 38.34 72 ASP A N 1
ATOM 554 C CA . ASP A 1 72 ? 24.702 -8.99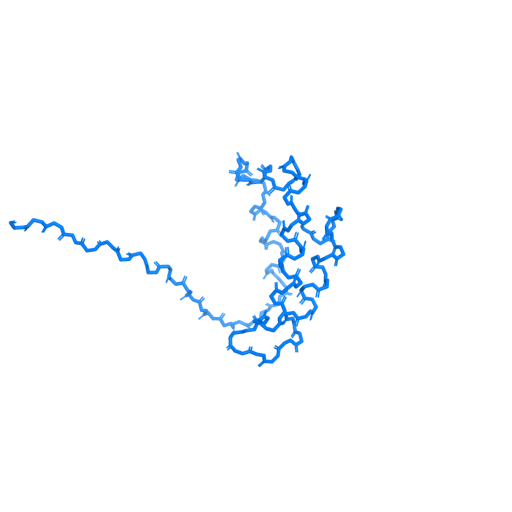3 0.224 1.00 38.34 72 ASP A CA 1
ATOM 555 C C . ASP A 1 72 ? 24.405 -7.981 1.339 1.00 38.34 72 ASP A C 1
ATOM 557 O O . ASP A 1 72 ? 23.288 -7.828 1.836 1.00 38.34 72 ASP A O 1
ATOM 561 N N . SER A 1 73 ? 25.478 -7.341 1.774 1.00 50.94 73 SER A N 1
ATOM 562 C CA . SER A 1 73 ? 25.555 -6.433 2.899 1.00 50.94 73 SER A CA 1
ATOM 563 C C . SER A 1 73 ? 25.447 -5.012 2.359 1.00 50.94 73 SER A C 1
ATOM 565 O O . SER A 1 73 ? 26.429 -4.483 1.847 1.00 50.94 73 SER A O 1
ATOM 567 N N . VAL A 1 74 ? 24.304 -4.344 2.531 1.00 39.12 74 VAL A N 1
ATOM 568 C CA . VAL A 1 74 ? 24.279 -2.878 2.454 1.00 39.12 74 VAL A CA 1
ATOM 569 C C . VAL A 1 74 ? 23.789 -2.288 3.767 1.00 39.12 74 VAL A C 1
ATOM 571 O O . VAL A 1 74 ? 22.607 -2.099 4.044 1.00 39.12 74 VAL A O 1
ATOM 574 N N . LYS A 1 75 ? 24.781 -1.976 4.605 1.00 46.72 75 LYS A N 1
ATOM 575 C CA . LYS A 1 75 ? 24.692 -0.931 5.621 1.00 46.72 75 LYS A CA 1
ATOM 576 C C . LYS A 1 75 ? 24.237 0.362 4.943 1.00 46.72 75 LYS A C 1
ATOM 578 O O . LYS A 1 75 ? 25.065 1.131 4.464 1.00 46.72 75 LYS A O 1
ATOM 583 N N . ILE A 1 76 ? 22.947 0.659 4.982 1.00 40.78 76 ILE A N 1
ATOM 584 C CA . ILE A 1 76 ? 22.499 2.052 4.970 1.00 40.78 76 ILE A CA 1
ATOM 585 C C . ILE A 1 76 ? 22.662 2.572 6.393 1.00 40.78 76 ILE A C 1
ATOM 587 O O . ILE A 1 76 ? 21.756 2.547 7.221 1.00 40.78 76 ILE A O 1
ATOM 591 N N . ALA A 1 77 ? 23.899 2.973 6.683 1.00 41.31 77 ALA A N 1
ATOM 592 C CA . ALA A 1 77 ? 24.198 3.843 7.798 1.00 41.31 77 ALA A CA 1
ATOM 593 C C . ALA A 1 77 ? 23.398 5.135 7.603 1.00 41.31 77 ALA A C 1
ATOM 595 O O . ALA A 1 77 ? 23.625 5.884 6.653 1.00 41.31 77 ALA A O 1
ATOM 596 N N . SER A 1 78 ? 22.453 5.377 8.504 1.00 35.69 78 SER A N 1
ATOM 597 C CA . SER A 1 78 ? 21.797 6.665 8.671 1.00 35.69 78 SER A CA 1
ATOM 598 C C . SER A 1 78 ? 22.867 7.721 8.945 1.00 35.69 78 SER A C 1
ATOM 600 O O . SER A 1 78 ? 23.401 7.810 10.050 1.00 35.69 78 SER A O 1
ATOM 602 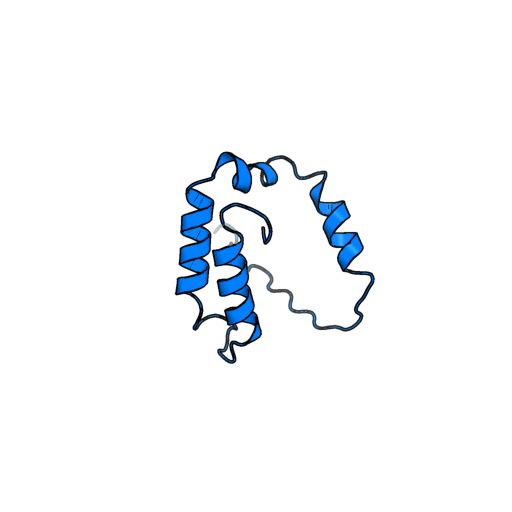N N . ALA A 1 79 ? 23.205 8.513 7.929 1.00 40.88 79 ALA A N 1
ATOM 603 C CA . ALA A 1 79 ? 23.984 9.726 8.096 1.00 40.88 79 ALA A CA 1
ATOM 604 C C . ALA A 1 79 ? 23.114 10.758 8.829 1.00 40.88 79 ALA A C 1
ATOM 606 O O . ALA A 1 79 ? 22.359 11.513 8.224 1.00 40.88 79 ALA A O 1
ATOM 607 N N . THR A 1 80 ? 23.187 10.771 10.159 1.00 34.34 80 THR A N 1
ATOM 608 C CA . THR A 1 80 ? 22.823 11.952 10.941 1.00 34.34 80 THR A CA 1
ATOM 609 C C . THR A 1 80 ? 24.031 12.880 10.962 1.00 34.34 80 THR A C 1
ATOM 611 O O . THR A 1 80 ? 24.960 12.683 11.747 1.00 34.34 80 THR A O 1
ATOM 614 N N . GLU A 1 81 ? 24.023 13.893 10.102 1.00 47.28 81 GLU A N 1
ATOM 615 C CA . GLU A 1 81 ? 24.898 15.054 10.238 1.00 47.28 81 GLU A CA 1
ATOM 616 C C . GLU A 1 81 ? 24.524 15.808 11.524 1.00 47.28 81 GLU A C 1
ATOM 618 O O . GLU A 1 81 ? 23.516 16.510 11.605 1.00 47.28 81 GLU A O 1
ATOM 623 N N . LYS A 1 82 ? 25.343 15.641 12.562 1.00 42.09 82 LYS A N 1
ATOM 624 C CA . LYS A 1 82 ? 25.506 16.620 13.641 1.00 42.09 82 LYS A CA 1
ATOM 625 C C . LYS A 1 82 ? 26.998 16.819 13.874 1.00 42.09 82 LYS A C 1
ATOM 627 O O . LYS A 1 82 ? 27.592 16.210 14.762 1.00 42.09 82 LYS A O 1
ATOM 632 N N . ASP A 1 83 ? 27.591 17.670 13.043 1.00 56.84 83 ASP A N 1
ATOM 633 C CA . ASP A 1 83 ? 28.898 18.249 13.329 1.00 56.84 83 ASP A CA 1
ATOM 634 C C . ASP A 1 83 ? 28.807 19.240 14.505 1.00 56.84 83 ASP A C 1
ATOM 636 O O . ASP A 1 83 ? 27.749 19.759 14.870 1.00 56.84 83 ASP A O 1
ATOM 640 N N . THR A 1 84 ? 29.931 19.394 15.179 1.00 50.06 84 THR A N 1
ATOM 641 C CA . THR A 1 84 ? 30.078 19.576 16.614 1.00 50.06 84 THR A CA 1
ATOM 642 C C . THR A 1 84 ? 30.772 20.911 16.896 1.00 50.06 84 THR A C 1
ATOM 644 O O . THR A 1 84 ? 31.864 21.149 16.412 1.00 50.06 84 THR A O 1
ATOM 647 N N . LYS A 1 85 ? 30.195 21.704 17.816 1.00 56.38 85 LYS A N 1
ATOM 648 C CA . LYS A 1 85 ? 30.909 22.492 18.849 1.00 56.38 85 LYS A CA 1
ATOM 649 C C . LYS A 1 85 ? 31.807 23.668 18.407 1.00 56.38 85 LYS A C 1
ATOM 651 O O . LYS A 1 85 ? 32.920 23.490 17.947 1.00 56.38 85 LYS A O 1
ATOM 656 N N . LYS A 1 86 ? 31.393 24.851 18.888 1.00 49.12 86 LYS A N 1
ATOM 657 C CA . LYS A 1 86 ? 32.225 25.888 19.535 1.00 49.12 86 LYS A CA 1
ATOM 658 C C . LYS A 1 86 ? 33.377 26.472 18.704 1.00 49.12 86 LYS A C 1
ATOM 660 O O . LYS A 1 86 ? 34.466 25.907 18.659 1.00 49.12 86 LYS A O 1
ATOM 665 N N . SER A 1 87 ? 33.197 27.729 18.311 1.00 43.28 87 SER A N 1
ATOM 666 C CA . SER A 1 87 ? 34.214 28.753 18.539 1.00 43.28 87 SER A CA 1
ATOM 667 C C . SER A 1 87 ? 33.561 30.054 18.976 1.00 43.28 87 SER A C 1
ATOM 669 O O . SER A 1 87 ? 32.395 30.273 18.583 1.00 43.28 87 SER A O 1
#

InterPro domains:
  IPR010625 CHCH [PF06747] (6-42)
  IPR039289 Mitochondrial intermembrane space import and assembly protein 40 [PTHR21622] (1-84)